Protein AF-A0A3N4K294-F1 (afdb_monomer_lite)

Secondary structure (DSSP, 8-state):
-PPTT-----TTS---------TTS------PPPPP-S--------S----PPPPHHHHHHHHTSTTGGG--SPPPPGGGSTTHHHHSSTTT-TT-

Sequence (96 aa):
MCKPGCLAITNSTGVYFGVPSDPTGIAQFLTLFPGHYQGQHAGGNVTHVGQPFSREALRAAVELAAPYNINMQEVPADENDMWAPSLADGGYDPFL

Organism: NCBI:txid1336337

InterPro domains:
  IPR015889 Intradiol ring-cleavage dioxygenase, core [SSF49482] (11-84)

pLDDT: mean 70.14, std 15.27, range [37.47, 93.94]

Radius of gyration: 16.06 Å; chains: 1; bounding box: 41×35×34 Å

Structure (mmCIF, N/CA/C/O backbone):
data_AF-A0A3N4K294-F1
#
_entry.id   AF-A0A3N4K294-F1
#
loop_
_atom_site.group_PDB
_atom_site.id
_atom_site.type_symbol
_atom_site.label_atom_id
_atom_site.label_alt_id
_atom_site.label_comp_id
_atom_site.label_asym_id
_atom_site.label_entity_id
_atom_site.label_seq_id
_atom_site.pdbx_PDB_ins_code
_atom_site.Cartn_x
_atom_site.Cartn_y
_atom_site.Cartn_z
_atom_site.occupancy
_atom_site.B_iso_or_equiv
_atom_site.auth_seq_id
_atom_site.auth_comp_id
_atom_site.auth_asym_id
_atom_site.auth_atom_id
_atom_site.pdbx_PDB_model_num
ATOM 1 N N . MET A 1 1 ? -16.682 21.801 -2.408 1.00 38.59 1 MET A N 1
ATOM 2 C CA . MET A 1 1 ? -17.059 20.564 -1.686 1.00 38.59 1 MET A CA 1
ATOM 3 C C . MET A 1 1 ? -16.852 19.371 -2.613 1.00 38.59 1 MET A C 1
ATOM 5 O O . MET A 1 1 ? -17.608 19.271 -3.572 1.00 38.59 1 MET A O 1
ATOM 9 N N . CYS A 1 2 ? -15.863 18.498 -2.382 1.00 42.03 2 CYS A N 1
ATOM 10 C CA . CYS A 1 2 ? -15.848 17.193 -3.064 1.00 42.03 2 CYS A CA 1
ATOM 11 C C . CYS A 1 2 ? -16.705 16.193 -2.265 1.00 42.03 2 CYS A C 1
ATOM 13 O O . CYS A 1 2 ? -16.740 16.262 -1.038 1.00 42.03 2 CYS A O 1
ATOM 15 N N . LYS A 1 3 ? -17.462 15.337 -2.960 1.00 37.47 3 LYS A N 1
ATOM 16 C CA . LYS A 1 3 ? -18.381 14.341 -2.375 1.00 37.47 3 LYS A CA 1
ATOM 17 C C . LYS A 1 3 ? -17.623 13.231 -1.611 1.00 37.47 3 LYS A C 1
ATOM 19 O O . LYS A 1 3 ? -16.428 13.061 -1.858 1.00 37.47 3 LYS A O 1
ATOM 24 N N . PRO A 1 4 ? -18.295 12.455 -0.731 1.00 42.47 4 PRO A N 1
ATOM 25 C CA . PRO A 1 4 ? -17.684 11.299 -0.069 1.00 42.47 4 PRO A CA 1
ATOM 26 C C . PRO A 1 4 ? -17.139 10.315 -1.115 1.00 42.47 4 PRO A C 1
ATOM 28 O O . PRO A 1 4 ? -17.837 10.015 -2.082 1.00 42.47 4 PRO A O 1
ATOM 31 N N . GLY A 1 5 ? -15.893 9.863 -0.951 1.00 46.22 5 GLY A N 1
ATOM 32 C CA . GLY A 1 5 ? -15.193 8.989 -1.909 1.00 46.22 5 GLY A CA 1
ATOM 33 C C . GLY A 1 5 ? -14.332 9.712 -2.954 1.00 46.22 5 GLY A C 1
ATOM 34 O O . GLY A 1 5 ? -13.737 9.070 -3.814 1.00 46.22 5 GLY A O 1
ATOM 35 N N . CYS A 1 6 ? -14.241 11.042 -2.898 1.00 40.38 6 CYS A N 1
ATOM 36 C CA . CYS A 1 6 ? -13.373 11.820 -3.777 1.00 40.38 6 CYS A CA 1
ATOM 37 C C . CYS A 1 6 ? -11.956 11.945 -3.193 1.00 40.38 6 CYS A C 1
ATOM 39 O O . CYS A 1 6 ? -11.780 12.425 -2.073 1.00 40.38 6 CYS A O 1
ATOM 41 N N . LEU A 1 7 ? -10.956 11.546 -3.987 1.00 46.00 7 LEU A N 1
ATOM 42 C CA . LEU A 1 7 ? -9.532 11.797 -3.762 1.00 46.00 7 LEU A CA 1
ATOM 43 C C . LEU A 1 7 ? -9.299 13.300 -3.530 1.00 46.00 7 LEU A C 1
ATOM 45 O O . LEU A 1 7 ? -9.411 14.110 -4.451 1.00 46.00 7 LEU A O 1
ATOM 49 N N . ALA A 1 8 ? -8.973 13.677 -2.296 1.00 45.28 8 ALA A N 1
ATOM 50 C CA . ALA A 1 8 ? -8.620 15.046 -1.956 1.00 45.28 8 ALA A CA 1
ATOM 51 C C . ALA A 1 8 ? -7.124 15.269 -2.219 1.00 45.28 8 ALA A C 1
ATOM 53 O O . ALA A 1 8 ? -6.313 15.225 -1.299 1.00 45.28 8 ALA A O 1
ATOM 54 N N . ILE A 1 9 ? -6.741 15.532 -3.475 1.00 44.88 9 ILE A N 1
ATOM 55 C CA . ILE A 1 9 ? -5.432 16.147 -3.745 1.00 44.88 9 ILE A CA 1
ATOM 56 C C . ILE A 1 9 ? -5.563 17.641 -3.444 1.00 44.88 9 ILE A C 1
ATOM 58 O O . ILE A 1 9 ? -5.855 18.449 -4.326 1.00 44.88 9 ILE A O 1
ATOM 62 N N . THR A 1 10 ? -5.381 18.032 -2.187 1.00 41.88 10 THR A N 1
ATOM 63 C CA . THR A 1 10 ? -5.203 19.445 -1.844 1.00 41.88 10 THR A CA 1
ATOM 64 C C . THR A 1 10 ? -3.716 19.773 -1.898 1.00 41.88 10 THR A C 1
ATOM 66 O O . THR A 1 10 ? -2.969 19.443 -0.989 1.00 41.88 10 THR A O 1
ATOM 69 N N . ASN A 1 11 ? -3.307 20.427 -2.986 1.00 45.25 11 ASN A N 1
ATOM 70 C CA . ASN A 1 11 ? -2.033 21.134 -3.134 1.00 45.25 11 ASN A CA 1
ATOM 71 C C . ASN A 1 11 ? -0.752 20.284 -2.925 1.00 45.25 11 ASN A C 1
ATOM 73 O O . ASN A 1 11 ? 0.046 20.552 -2.038 1.00 45.25 11 ASN A O 1
ATOM 77 N N . SER A 1 12 ? -0.510 19.291 -3.790 1.00 52.91 12 SER A N 1
ATOM 78 C CA . SER A 1 12 ? 0.797 18.614 -4.002 1.00 52.91 12 SER A CA 1
ATOM 79 C C . SER A 1 12 ? 1.497 17.912 -2.816 1.00 52.91 12 SER A C 1
ATOM 81 O O . SER A 1 12 ? 2.604 17.416 -2.993 1.00 52.91 12 SER A O 1
ATOM 83 N N . THR A 1 13 ? 0.898 17.817 -1.629 1.00 59.66 13 THR A N 1
ATOM 84 C CA . THR A 1 13 ? 1.606 17.415 -0.394 1.00 59.66 13 THR A CA 1
ATOM 85 C C . THR A 1 13 ? 1.564 15.923 -0.031 1.00 59.66 13 THR A C 1
ATOM 87 O O . THR A 1 13 ? 1.948 15.567 1.081 1.00 59.66 13 THR A O 1
ATOM 90 N N . GLY A 1 14 ? 1.158 15.030 -0.940 1.00 66.31 14 GLY A N 1
ATOM 91 C CA . GLY A 1 14 ? 1.219 13.572 -0.738 1.00 66.31 14 GLY A CA 1
ATOM 92 C C . GLY A 1 14 ? -0.093 12.839 -1.027 1.00 66.31 14 GLY A C 1
ATOM 93 O O . GLY A 1 14 ? -1.044 13.422 -1.548 1.00 66.31 14 GLY A O 1
ATOM 94 N N . VAL A 1 15 ? -0.129 11.543 -0.705 1.00 71.50 15 VAL A N 1
ATOM 95 C CA . VAL A 1 15 ? -1.301 10.670 -0.874 1.00 71.50 15 VAL A CA 1
ATOM 96 C C . VAL A 1 15 ? -1.989 10.502 0.485 1.00 71.50 15 VAL A C 1
ATOM 98 O O . VAL A 1 15 ? -1.448 9.844 1.368 1.00 71.50 15 VAL A O 1
ATOM 101 N N . TYR A 1 16 ? -3.174 11.096 0.654 1.00 76.25 16 TYR A N 1
ATOM 102 C CA . TYR A 1 16 ? -3.976 11.008 1.882 1.00 76.25 16 TYR A CA 1
ATOM 103 C C . TYR A 1 16 ? -5.402 10.547 1.570 1.00 76.25 16 TYR A C 1
ATOM 105 O O . TYR A 1 16 ? -6.019 11.019 0.612 1.00 76.25 16 TYR A O 1
ATOM 113 N N . PHE A 1 17 ? -5.946 9.667 2.415 1.00 74.06 17 PHE A N 1
ATOM 114 C CA . PHE A 1 17 ? -7.313 9.158 2.299 1.00 74.06 17 PHE A CA 1
ATOM 115 C C . PHE A 1 17 ? -8.065 9.307 3.622 1.00 74.06 17 PHE A C 1
ATOM 117 O O . PHE A 1 17 ? -7.560 8.942 4.679 1.00 74.06 17 PHE A O 1
ATOM 124 N N . GLY A 1 18 ? -9.299 9.806 3.551 1.00 81.38 18 GLY A N 1
ATOM 125 C CA . GLY A 1 18 ? -10.276 9.735 4.634 1.00 81.38 18 GLY A CA 1
ATOM 126 C C . GLY A 1 18 ? -11.535 9.064 4.103 1.00 81.38 18 GLY A C 1
ATOM 127 O O . GLY A 1 18 ? -12.277 9.683 3.339 1.00 81.38 18 GLY A O 1
ATOM 128 N N . VAL A 1 19 ? -11.752 7.798 4.463 1.00 81.06 19 VAL A N 1
ATOM 129 C CA . VAL A 1 19 ? -12.880 6.997 3.970 1.00 81.06 19 VAL A CA 1
ATOM 130 C C . VAL A 1 19 ? -13.717 6.523 5.158 1.00 81.06 19 VAL A C 1
ATOM 132 O O . VAL A 1 19 ? -13.187 5.804 6.004 1.00 81.06 19 VAL A O 1
ATOM 135 N N . PRO A 1 20 ? -14.999 6.922 5.260 1.00 83.31 20 PRO A N 1
ATOM 136 C CA . PRO A 1 20 ? -15.891 6.360 6.266 1.00 83.31 20 PRO A CA 1
ATOM 137 C C . PRO A 1 20 ? -16.151 4.882 5.958 1.00 83.31 20 PRO A C 1
ATOM 139 O O . PRO A 1 20 ? -16.267 4.5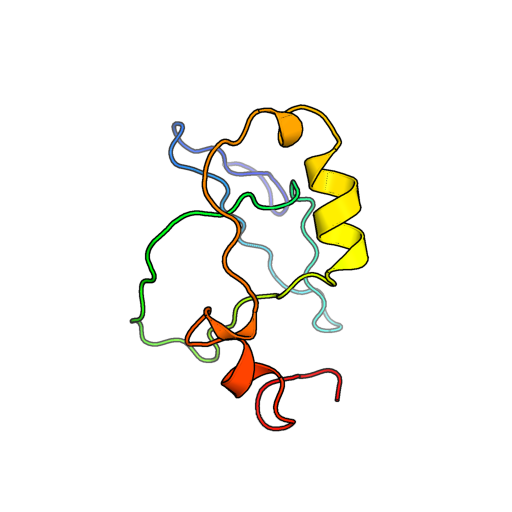04 4.791 1.00 83.31 20 PRO A O 1
ATOM 142 N N . SER A 1 21 ? -16.262 4.059 6.997 1.00 83.44 21 SER A N 1
ATOM 143 C CA . SER A 1 21 ? -16.669 2.667 6.842 1.00 83.44 21 SER A CA 1
ATOM 144 C C . SER A 1 21 ? -18.144 2.547 6.451 1.00 83.44 21 SER A C 1
ATOM 146 O O . SER A 1 21 ? -18.970 3.415 6.750 1.00 83.44 21 SER A O 1
ATOM 148 N N . ASP A 1 22 ? -18.476 1.454 5.771 1.00 88.12 22 ASP A N 1
ATOM 149 C CA . ASP A 1 22 ? -19.856 1.057 5.510 1.00 88.12 22 ASP A CA 1
ATOM 150 C C . ASP A 1 22 ? -20.518 0.431 6.767 1.00 88.12 22 ASP A C 1
ATOM 152 O O . ASP A 1 22 ? -19.855 0.237 7.791 1.00 88.12 22 ASP A O 1
ATOM 156 N N . PRO A 1 23 ? -21.824 0.092 6.736 1.00 93.94 23 PRO A N 1
ATOM 157 C CA . PRO A 1 23 ? -22.510 -0.530 7.874 1.00 93.94 23 PRO A CA 1
ATOM 158 C C . PRO A 1 23 ? -21.942 -1.887 8.322 1.00 93.94 23 PRO A C 1
ATOM 160 O O . PRO A 1 23 ? -22.293 -2.356 9.402 1.00 93.94 23 PRO A O 1
ATOM 163 N N . THR A 1 24 ? -21.096 -2.526 7.511 1.00 90.12 24 THR A N 1
ATOM 164 C CA . THR A 1 24 ? -20.394 -3.774 7.854 1.00 90.12 24 THR A CA 1
ATOM 165 C C . THR A 1 24 ? -18.997 -3.524 8.429 1.00 90.12 24 THR A C 1
ATOM 167 O O . THR A 1 24 ? -18.326 -4.468 8.836 1.00 90.12 24 THR A O 1
ATOM 170 N N . GLY A 1 25 ? -18.571 -2.258 8.513 1.00 83.75 25 GLY A N 1
ATOM 171 C CA . GLY A 1 25 ? -17.280 -1.848 9.061 1.00 83.75 25 GLY A CA 1
ATOM 172 C C . GLY A 1 25 ? -16.152 -1.776 8.031 1.00 83.75 25 GLY A C 1
ATOM 173 O O . GLY A 1 25 ? -15.011 -1.531 8.415 1.00 83.75 25 GLY A O 1
ATOM 174 N N . ILE A 1 26 ? -16.438 -1.949 6.738 1.00 83.19 26 ILE A N 1
ATOM 175 C CA . ILE A 1 26 ? -15.410 -1.982 5.692 1.00 83.19 26 ILE A CA 1
ATOM 176 C C . ILE A 1 26 ? -15.153 -0.568 5.163 1.00 83.19 26 ILE A C 1
ATOM 178 O O . ILE A 1 26 ? -16.081 0.147 4.790 1.00 83.19 26 ILE A O 1
ATOM 182 N N . ALA A 1 27 ? -13.880 -0.177 5.081 1.00 85.25 27 ALA A N 1
ATOM 183 C CA . ALA A 1 27 ? -13.428 1.013 4.362 1.00 85.25 27 ALA A CA 1
ATOM 184 C C . ALA A 1 27 ? -12.525 0.597 3.190 1.00 85.25 27 ALA A C 1
ATOM 186 O O . ALA A 1 27 ? -11.651 -0.253 3.349 1.00 85.25 27 ALA A O 1
ATOM 187 N N . GLN A 1 28 ? -12.735 1.187 2.010 1.00 83.81 28 GLN A N 1
ATOM 188 C CA . GLN A 1 28 ? -11.979 0.868 0.793 1.00 83.81 28 GLN A CA 1
ATOM 189 C C . GLN A 1 28 ? -11.403 2.135 0.163 1.00 83.81 28 GLN A C 1
ATOM 191 O O . GLN A 1 28 ? -12.093 3.144 0.027 1.00 83.81 28 GLN A O 1
ATOM 196 N N . PHE A 1 29 ? -10.148 2.071 -0.270 1.00 83.31 29 PHE A N 1
ATOM 197 C CA . PHE A 1 29 ? -9.491 3.140 -1.015 1.00 83.31 29 PHE A CA 1
ATOM 198 C C . PHE A 1 29 ? -8.604 2.546 -2.109 1.00 83.31 29 PHE A C 1
ATOM 200 O O . PHE A 1 29 ? -7.989 1.496 -1.932 1.00 83.31 29 PHE A O 1
ATOM 207 N N . LEU A 1 30 ? -8.545 3.225 -3.254 1.00 84.69 30 LEU A N 1
ATOM 208 C CA . LEU A 1 30 ? -7.627 2.892 -4.338 1.00 84.69 30 LEU A CA 1
ATOM 209 C C . LEU A 1 30 ? -6.340 3.697 -4.146 1.00 84.69 30 LEU A C 1
ATOM 211 O O . LEU A 1 30 ? -6.379 4.926 -4.181 1.00 84.69 30 LEU A O 1
ATOM 215 N N . THR A 1 31 ? -5.214 3.011 -3.963 1.00 84.06 31 THR A N 1
ATOM 216 C CA . THR A 1 31 ? -3.893 3.631 -3.795 1.00 84.06 31 THR A CA 1
ATOM 217 C C . THR A 1 31 ? -2.889 3.112 -4.821 1.00 84.06 31 THR A C 1
ATOM 219 O O . THR A 1 31 ? -3.109 2.096 -5.478 1.00 84.06 31 THR A O 1
ATOM 222 N N . LEU A 1 32 ? -1.770 3.824 -4.939 1.00 84.44 32 LEU A N 1
ATOM 223 C CA . LEU A 1 32 ? -0.545 3.318 -5.547 1.00 84.44 32 LEU A CA 1
ATOM 224 C C . LEU A 1 32 ? 0.235 2.496 -4.515 1.00 84.44 32 LEU A C 1
ATOM 226 O O . LEU A 1 32 ? 0.087 2.707 -3.307 1.00 84.44 32 LEU A O 1
ATOM 230 N N . PHE A 1 33 ? 1.080 1.584 -4.993 1.00 81.62 33 PHE A N 1
ATOM 231 C CA . PHE A 1 33 ? 2.003 0.863 -4.123 1.00 81.62 33 PHE A CA 1
ATOM 232 C C . PHE A 1 33 ? 2.996 1.860 -3.488 1.00 81.62 33 PHE A C 1
ATOM 234 O O . PHE A 1 33 ? 3.514 2.728 -4.201 1.00 81.62 33 PHE A O 1
ATOM 241 N N . PRO A 1 34 ? 3.241 1.812 -2.168 1.00 84.31 34 PRO A N 1
ATOM 242 C CA . PRO A 1 34 ? 4.147 2.754 -1.521 1.00 84.31 34 PRO A CA 1
ATOM 243 C C . PRO A 1 34 ? 5.607 2.474 -1.911 1.00 84.31 34 PRO A C 1
ATOM 245 O O . PRO A 1 34 ? 6.026 1.324 -1.989 1.00 84.31 34 PRO A O 1
ATOM 248 N N . GLY A 1 35 ? 6.386 3.532 -2.153 1.00 79.44 35 GLY A N 1
ATOM 249 C CA . GLY A 1 35 ? 7.850 3.437 -2.157 1.00 79.44 35 GLY A CA 1
ATOM 250 C C . GLY A 1 35 ? 8.404 3.445 -0.728 1.00 79.44 35 GLY A C 1
ATOM 251 O O . GLY A 1 35 ? 7.679 3.759 0.217 1.00 79.44 35 GLY A O 1
ATOM 252 N N . HIS A 1 36 ? 9.687 3.135 -0.562 1.00 79.75 36 HIS A N 1
ATOM 253 C CA . HIS A 1 36 ? 10.383 3.211 0.727 1.00 79.75 36 HIS A CA 1
ATOM 254 C C . HIS A 1 36 ? 11.043 4.576 0.949 1.00 79.75 36 HIS A C 1
ATOM 256 O O . HIS A 1 36 ? 11.300 5.306 -0.004 1.00 79.75 36 HIS A O 1
ATOM 262 N N . TYR A 1 37 ? 11.281 4.926 2.216 1.00 76.25 37 TYR A N 1
ATOM 263 C CA . TYR A 1 37 ? 12.072 6.080 2.647 1.00 76.25 37 TYR A CA 1
ATOM 264 C C . TYR A 1 37 ? 12.669 5.818 4.035 1.00 76.25 37 TYR A C 1
ATOM 266 O O . TYR A 1 37 ? 12.182 4.976 4.784 1.00 76.25 37 TYR A O 1
ATOM 274 N N . GLN A 1 38 ? 13.725 6.553 4.387 1.00 64.38 38 GLN A N 1
ATOM 275 C CA . GLN A 1 38 ? 14.374 6.452 5.695 1.00 64.38 38 GLN A CA 1
ATOM 276 C C . GLN A 1 38 ? 13.728 7.433 6.688 1.00 64.38 38 GLN A C 1
ATOM 278 O O . GLN A 1 38 ? 13.724 8.642 6.444 1.00 64.38 38 GLN A O 1
ATOM 283 N N . GLY A 1 39 ? 13.192 6.927 7.804 1.00 59.66 39 GLY A N 1
ATOM 284 C CA . GLY A 1 39 ? 12.612 7.727 8.894 1.00 59.66 39 GLY A CA 1
ATOM 285 C C . GLY A 1 39 ? 11.189 7.316 9.288 1.00 59.66 39 GLY A C 1
ATOM 286 O O . GLY A 1 39 ? 10.421 6.809 8.478 1.00 59.66 39 GLY A O 1
ATOM 287 N N . GLN A 1 40 ? 10.823 7.543 10.550 1.00 60.22 40 GLN A N 1
ATOM 288 C CA . GLN A 1 40 ? 9.551 7.111 11.135 1.00 60.22 40 GLN A CA 1
ATOM 289 C C . GLN A 1 40 ? 9.006 8.190 12.094 1.00 60.22 40 GLN A C 1
ATOM 291 O O . GLN A 1 40 ? 9.783 8.870 12.763 1.00 60.22 40 GLN A O 1
ATOM 296 N N . HIS A 1 41 ? 7.680 8.361 12.163 1.00 54.88 41 HIS A N 1
ATOM 297 C CA . HIS A 1 41 ? 7.014 9.319 13.060 1.00 54.88 41 HIS A CA 1
ATOM 298 C C . HIS A 1 41 ? 5.969 8.602 13.923 1.00 54.88 41 HIS A C 1
ATOM 300 O O . HIS A 1 41 ? 5.164 7.840 13.395 1.00 54.88 41 HIS A O 1
ATOM 306 N N . ALA A 1 42 ? 5.938 8.892 15.227 1.00 56.78 42 ALA A N 1
ATOM 307 C CA . ALA A 1 42 ? 4.953 8.356 16.168 1.00 56.78 42 ALA A CA 1
ATOM 308 C C . ALA A 1 42 ? 4.344 9.480 17.030 1.00 56.78 42 ALA A C 1
ATOM 310 O O . ALA A 1 42 ? 5.079 10.298 17.584 1.00 56.78 42 ALA A O 1
ATOM 311 N N . GLY A 1 43 ? 3.009 9.522 17.158 1.00 55.75 43 GLY A N 1
ATOM 312 C CA . GLY A 1 43 ? 2.302 10.432 18.074 1.00 55.75 43 GLY A CA 1
ATOM 313 C C . GLY A 1 43 ? 0.849 10.754 17.686 1.00 55.75 43 GLY A C 1
ATOM 314 O O . GLY A 1 43 ? 0.530 10.891 16.510 1.00 55.75 43 GLY A O 1
ATOM 315 N N . GLY A 1 44 ? -0.030 10.905 18.688 1.00 62.19 44 GLY A N 1
ATOM 316 C CA . GLY A 1 44 ? -1.442 11.305 18.539 1.00 62.19 44 GLY A CA 1
ATOM 317 C C . GLY A 1 44 ? -2.392 10.546 19.480 1.00 62.19 44 GLY A C 1
ATOM 318 O O . GLY A 1 44 ? -2.090 9.429 19.885 1.00 62.19 44 GLY A O 1
ATOM 319 N N . ASN A 1 45 ? -3.542 11.136 19.839 1.00 54.75 45 ASN A N 1
ATOM 320 C CA . ASN A 1 45 ? -4.609 10.436 20.576 1.00 54.75 45 ASN A CA 1
ATOM 321 C C . ASN A 1 45 ? -5.571 9.781 19.575 1.00 54.75 45 ASN A C 1
ATOM 323 O O . ASN A 1 45 ? -6.449 10.451 19.027 1.00 54.75 45 ASN A O 1
ATOM 327 N N . VAL A 1 46 ? -5.362 8.495 19.301 1.00 62.31 46 VAL A N 1
ATOM 328 C CA . VAL A 1 46 ? -6.062 7.727 18.263 1.00 62.31 46 VAL A CA 1
ATOM 329 C C . VAL A 1 46 ? -6.425 6.352 18.830 1.00 62.31 46 VAL A C 1
ATOM 331 O O . VAL A 1 46 ? -5.646 5.776 19.583 1.00 62.31 46 VAL A O 1
ATOM 334 N N . THR A 1 47 ? -7.602 5.821 18.482 1.00 73.38 47 THR A N 1
ATOM 335 C CA . THR A 1 47 ? -8.081 4.507 18.959 1.00 73.38 47 THR A CA 1
ATOM 336 C C . THR A 1 47 ? -7.217 3.343 18.479 1.00 73.38 47 THR A C 1
ATOM 338 O O . THR A 1 47 ? -7.061 2.362 19.197 1.00 73.38 47 THR A O 1
ATOM 341 N N . HIS A 1 48 ? -6.663 3.448 17.272 1.00 68.94 48 HIS A N 1
ATOM 342 C CA . HIS A 1 48 ? -5.690 2.520 16.716 1.00 68.94 48 HIS A CA 1
ATOM 343 C C . HIS A 1 48 ? -4.878 3.229 15.625 1.00 68.94 48 HIS A C 1
ATOM 345 O O . HIS A 1 48 ? -5.448 3.894 14.759 1.00 68.94 48 HIS A O 1
ATOM 351 N N . VAL A 1 49 ? -3.555 3.080 15.665 1.00 73.56 49 VAL A N 1
ATOM 352 C CA . VAL A 1 49 ? -2.639 3.494 14.595 1.00 73.56 49 VAL A CA 1
ATOM 353 C C . VAL A 1 49 ? -1.863 2.253 14.188 1.00 73.56 49 VAL A C 1
ATOM 355 O O . VAL A 1 49 ? -1.259 1.613 15.043 1.00 73.56 49 VAL A O 1
ATOM 358 N N . GLY A 1 50 ? -1.891 1.923 12.901 1.00 73.44 50 GLY A N 1
ATOM 359 C CA . GLY A 1 50 ? -1.196 0.768 12.341 1.00 73.44 50 GLY A CA 1
ATOM 360 C C . GLY A 1 50 ? -0.558 1.105 10.998 1.00 73.44 50 GLY A C 1
ATOM 361 O O . GLY A 1 50 ? -0.905 2.105 10.365 1.00 73.44 50 GLY A O 1
ATOM 362 N N . GLN A 1 51 ? 0.382 0.266 10.569 1.00 75.75 51 GLN A N 1
ATOM 363 C CA . GLN A 1 51 ? 1.068 0.370 9.282 1.00 75.75 51 GLN A CA 1
ATOM 364 C C . GLN A 1 51 ? 0.931 -0.973 8.548 1.00 75.75 51 GLN A C 1
ATOM 366 O O . GLN A 1 51 ? 1.272 -2.002 9.128 1.00 75.75 51 GLN A O 1
ATOM 371 N N . PRO A 1 52 ? 0.409 -1.009 7.307 1.00 76.06 52 PRO A N 1
ATOM 372 C CA . PRO A 1 52 ? 0.327 -2.250 6.547 1.00 76.06 52 PRO A CA 1
ATOM 373 C C . PRO A 1 52 ? 1.699 -2.628 5.977 1.00 76.06 52 PRO A C 1
ATOM 375 O O . PRO A 1 52 ? 2.359 -1.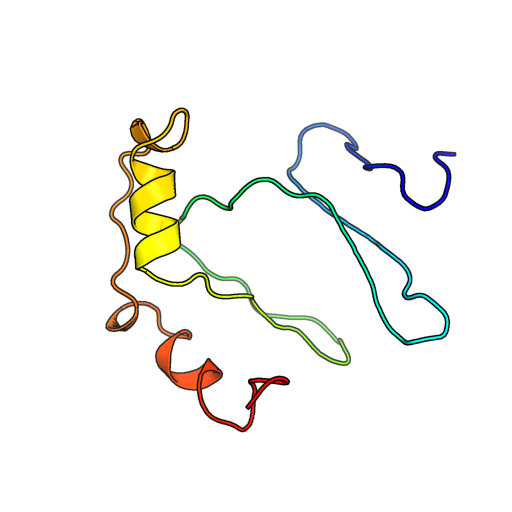804 5.344 1.00 76.06 52 PRO A O 1
ATOM 378 N N . PHE A 1 53 ? 2.083 -3.895 6.129 1.00 75.44 53 PHE A N 1
ATOM 379 C CA . PHE A 1 53 ? 3.285 -4.460 5.513 1.00 75.44 53 PHE A CA 1
ATOM 380 C C . PHE A 1 53 ? 2.922 -5.269 4.263 1.00 75.44 53 PHE A C 1
ATOM 382 O O . PHE A 1 53 ? 1.892 -5.945 4.209 1.00 75.44 53 PHE A O 1
ATOM 389 N N . SER A 1 54 ? 3.762 -5.184 3.230 1.00 78.81 54 SER A N 1
ATOM 390 C CA . SER A 1 54 ? 3.587 -5.941 1.985 1.00 78.81 54 SER A CA 1
ATOM 391 C C . SER A 1 54 ? 4.441 -7.201 1.994 1.00 78.81 54 SER A C 1
ATOM 393 O O . SER A 1 54 ? 5.552 -7.199 2.506 1.00 78.81 54 SER A O 1
ATOM 395 N N . ARG A 1 55 ? 3.949 -8.276 1.368 1.00 81.44 55 ARG A N 1
ATOM 396 C CA . ARG A 1 55 ? 4.745 -9.498 1.192 1.00 81.44 55 ARG A CA 1
ATOM 397 C C . ARG A 1 55 ? 5.956 -9.227 0.302 1.00 81.44 55 ARG A C 1
ATOM 399 O O . ARG A 1 55 ? 5.815 -8.600 -0.749 1.00 81.44 55 ARG A O 1
ATOM 406 N N . GLU A 1 56 ? 7.083 -9.832 0.653 1.00 80.25 56 GLU A N 1
ATOM 407 C CA . GLU A 1 56 ? 8.358 -9.690 -0.055 1.00 80.25 56 GLU A CA 1
ATOM 408 C C . GLU A 1 56 ? 8.251 -9.945 -1.567 1.00 80.25 56 GLU A C 1
ATOM 410 O O . GLU A 1 56 ? 8.694 -9.143 -2.385 1.00 80.25 56 GLU A O 1
ATOM 415 N N . ALA A 1 57 ? 7.557 -11.017 -1.961 1.00 84.38 57 ALA A N 1
ATOM 416 C CA . ALA A 1 57 ? 7.365 -11.350 -3.371 1.00 84.38 57 ALA A CA 1
ATOM 417 C C . ALA A 1 57 ? 6.577 -10.277 -4.153 1.00 84.38 57 ALA A C 1
ATOM 419 O O . ALA A 1 57 ? 6.831 -10.074 -5.340 1.00 84.38 57 ALA A O 1
ATOM 420 N N . LEU A 1 58 ? 5.625 -9.587 -3.509 1.00 85.38 58 LEU A N 1
ATOM 421 C CA . LEU A 1 58 ? 4.859 -8.507 -4.141 1.00 85.38 58 LEU A CA 1
ATOM 422 C C . LEU A 1 58 ? 5.722 -7.252 -4.298 1.00 85.38 58 LEU A C 1
ATOM 424 O O . LEU A 1 58 ? 5.720 -6.648 -5.368 1.00 85.38 58 LEU A O 1
ATOM 428 N N . ARG A 1 59 ? 6.483 -6.894 -3.258 1.00 86.88 59 ARG A N 1
ATOM 429 C CA . ARG A 1 59 ? 7.416 -5.762 -3.288 1.00 86.88 59 ARG A CA 1
ATOM 430 C C . ARG A 1 59 ? 8.460 -5.935 -4.391 1.00 86.88 59 ARG A C 1
ATOM 432 O O . ARG A 1 59 ? 8.578 -5.064 -5.249 1.00 86.88 59 ARG A O 1
ATOM 439 N N . ALA A 1 60 ? 9.123 -7.092 -4.435 1.00 86.44 60 ALA A N 1
ATOM 440 C CA . ALA A 1 60 ? 10.130 -7.405 -5.447 1.00 86.44 60 ALA A CA 1
ATOM 441 C C . ALA A 1 60 ? 9.574 -7.314 -6.882 1.00 86.44 60 ALA A C 1
ATOM 443 O O . ALA A 1 60 ? 10.245 -6.818 -7.784 1.00 86.44 60 ALA A O 1
ATOM 444 N N . ALA A 1 61 ? 8.330 -7.753 -7.105 1.00 89.38 61 ALA A N 1
ATOM 445 C CA . ALA A 1 61 ? 7.684 -7.630 -8.410 1.00 89.38 61 ALA A CA 1
ATOM 446 C C . ALA A 1 61 ? 7.402 -6.165 -8.796 1.00 89.38 61 ALA A C 1
ATOM 448 O O . ALA A 1 61 ? 7.570 -5.796 -9.959 1.00 89.38 61 ALA A O 1
ATOM 449 N N . VAL A 1 62 ? 6.989 -5.329 -7.836 1.00 89.50 62 VAL A N 1
ATOM 450 C CA . VAL A 1 62 ? 6.708 -3.903 -8.071 1.00 89.50 62 VAL A CA 1
ATOM 451 C C . VAL A 1 62 ? 7.988 -3.111 -8.334 1.00 89.50 62 VAL A C 1
ATOM 453 O O . VAL A 1 62 ? 7.992 -2.261 -9.221 1.00 89.50 62 VAL A O 1
ATOM 456 N N . GLU A 1 63 ? 9.084 -3.415 -7.639 1.00 87.31 63 GLU A N 1
ATOM 457 C CA . GLU A 1 63 ? 10.376 -2.732 -7.811 1.00 87.31 63 GLU A CA 1
ATOM 458 C C . GLU A 1 63 ? 10.980 -2.905 -9.213 1.00 87.31 63 GLU A C 1
ATOM 460 O O . GLU A 1 63 ? 11.747 -2.059 -9.664 1.00 87.31 63 GLU A O 1
ATOM 465 N N . LEU A 1 64 ? 10.590 -3.946 -9.955 1.00 90.25 64 LEU A N 1
ATOM 466 C CA . LEU A 1 64 ? 10.995 -4.128 -11.354 1.00 90.25 64 LEU A CA 1
ATOM 467 C C . LEU A 1 64 ? 10.202 -3.249 -12.337 1.00 90.25 64 LEU A C 1
ATOM 469 O O . LEU A 1 64 ? 10.631 -3.054 -13.479 1.00 90.25 64 LEU A O 1
ATOM 473 N N . ALA A 1 65 ? 9.052 -2.713 -11.924 1.00 90.75 65 ALA A N 1
ATOM 474 C CA . ALA A 1 65 ? 8.172 -1.919 -12.771 1.00 90.75 65 ALA A CA 1
ATOM 475 C C . ALA A 1 65 ? 8.458 -0.413 -12.648 1.00 90.75 65 ALA A C 1
ATOM 477 O O . ALA A 1 65 ? 8.775 0.108 -11.580 1.00 90.75 65 ALA A O 1
ATOM 478 N N . ALA A 1 66 ? 8.296 0.328 -13.746 1.00 87.44 66 ALA A N 1
ATOM 479 C CA . ALA A 1 66 ? 8.353 1.788 -13.702 1.00 87.44 66 ALA A CA 1
ATOM 480 C C . ALA A 1 66 ? 7.128 2.359 -12.951 1.00 87.44 66 ALA A C 1
ATOM 482 O O . ALA A 1 66 ? 6.020 1.857 -13.154 1.00 87.44 66 ALA A O 1
ATOM 483 N N . PRO A 1 67 ? 7.280 3.417 -12.126 1.00 88.19 67 PRO A N 1
ATOM 484 C CA . PRO A 1 67 ? 8.493 4.207 -11.876 1.00 88.19 67 PRO A CA 1
ATOM 485 C C . PRO A 1 67 ? 9.341 3.724 -10.679 1.00 88.19 67 PRO A C 1
ATOM 487 O O . PRO A 1 67 ? 10.247 4.433 -10.255 1.00 88.19 67 PRO A O 1
ATOM 490 N N . TYR A 1 68 ? 9.059 2.561 -10.093 1.00 87.69 68 TYR A N 1
ATOM 491 C CA . TYR A 1 68 ? 9.759 2.075 -8.895 1.00 87.69 68 TYR A CA 1
ATOM 492 C C . TYR A 1 68 ? 11.178 1.581 -9.200 1.00 87.69 68 TYR A C 1
ATOM 494 O O . TYR A 1 68 ? 12.073 1.733 -8.374 1.00 87.69 68 TYR A O 1
ATOM 502 N N . ASN A 1 69 ? 11.409 1.109 -10.425 1.00 88.06 69 ASN A N 1
ATOM 503 C CA . ASN A 1 69 ? 12.708 0.641 -10.915 1.00 88.06 69 ASN A CA 1
ATOM 504 C C . ASN A 1 69 ? 13.809 1.714 -11.038 1.00 88.06 69 ASN A C 1
ATOM 506 O O . ASN A 1 69 ? 14.947 1.377 -11.362 1.00 88.06 69 ASN A O 1
ATOM 510 N N . ILE A 1 70 ? 13.491 2.992 -10.804 1.00 89.94 70 ILE A N 1
ATOM 511 C CA . ILE A 1 70 ? 14.473 4.089 -10.738 1.00 89.94 70 ILE A CA 1
ATOM 512 C C . ILE A 1 70 ?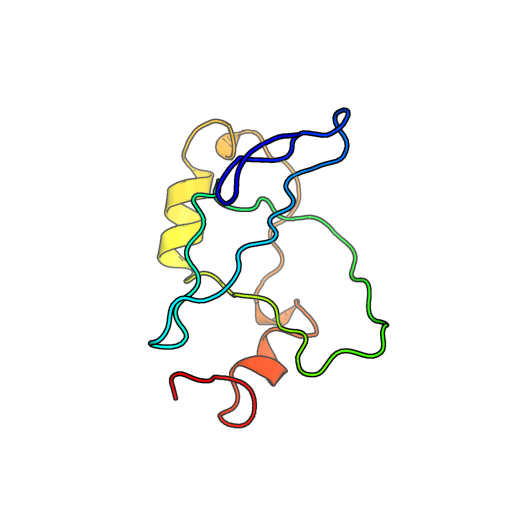 14.734 4.573 -9.306 1.00 89.94 70 ILE A C 1
ATOM 514 O O . ILE A 1 70 ? 15.508 5.513 -9.110 1.00 89.94 70 ILE A O 1
ATOM 518 N N . ASN A 1 71 ? 14.099 3.966 -8.298 1.00 84.81 71 ASN A N 1
ATOM 519 C CA . ASN A 1 71 ? 14.378 4.292 -6.906 1.00 84.81 71 ASN A CA 1
ATOM 520 C C . ASN A 1 71 ? 15.750 3.723 -6.502 1.00 84.81 71 ASN A C 1
ATOM 522 O O . ASN A 1 71 ? 15.961 2.517 -6.543 1.00 84.81 71 ASN A O 1
ATOM 526 N N . MET A 1 72 ? 16.686 4.597 -6.121 1.00 82.69 72 MET A N 1
ATOM 527 C CA . MET A 1 72 ? 18.056 4.224 -5.730 1.00 82.69 72 MET A CA 1
ATOM 528 C C . MET A 1 72 ? 18.240 4.085 -4.215 1.00 82.69 72 MET A C 1
ATOM 530 O O . MET A 1 72 ? 19.358 3.865 -3.752 1.00 82.69 72 MET A O 1
ATOM 534 N N . GLN A 1 73 ? 17.184 4.284 -3.423 1.00 80.81 73 GLN A N 1
ATOM 535 C CA . GLN A 1 73 ? 17.278 4.081 -1.983 1.00 80.81 73 GLN A CA 1
ATOM 536 C C . GLN A 1 73 ? 17.479 2.599 -1.670 1.00 80.81 73 GLN A C 1
ATOM 538 O O . GLN A 1 73 ? 16.873 1.734 -2.301 1.00 80.81 73 GLN A O 1
ATOM 543 N N . GLU A 1 74 ? 18.317 2.307 -0.678 1.00 80.19 74 GLU A N 1
ATOM 544 C CA . GLU A 1 74 ? 18.517 0.940 -0.211 1.00 80.19 74 GLU A CA 1
ATOM 545 C C . GLU A 1 74 ? 17.224 0.415 0.409 1.00 80.19 74 GLU A C 1
ATOM 547 O O . GLU A 1 74 ? 16.587 1.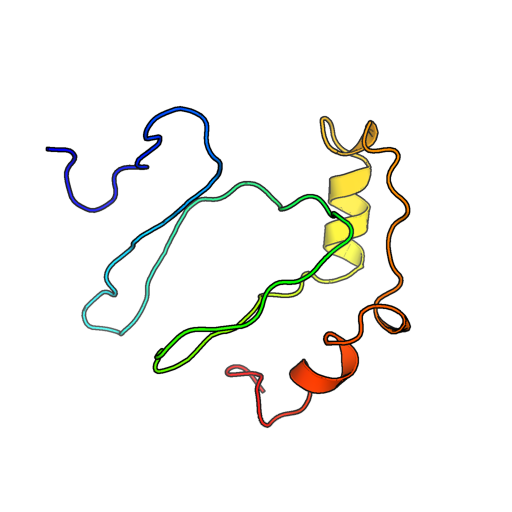092 1.220 1.00 80.19 74 GLU A O 1
ATOM 55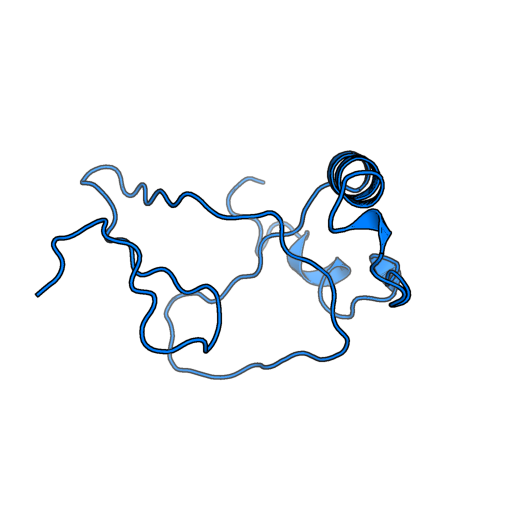2 N N . VAL A 1 75 ? 16.840 -0.786 -0.009 1.00 77.00 75 VAL A N 1
ATOM 553 C CA . VAL A 1 75 ? 15.735 -1.526 0.585 1.00 77.00 75 VAL A CA 1
ATOM 554 C C . VAL A 1 75 ? 16.168 -1.970 1.985 1.00 77.00 75 VAL A C 1
ATOM 556 O O . VAL A 1 75 ? 17.114 -2.753 2.095 1.00 77.00 75 VAL A O 1
ATOM 559 N N . PRO A 1 76 ? 15.490 -1.526 3.055 1.00 69.75 76 PRO A N 1
ATOM 560 C CA . PRO A 1 76 ? 15.714 -2.083 4.380 1.00 69.75 76 PRO A CA 1
ATOM 561 C C . PRO A 1 76 ? 15.250 -3.541 4.385 1.00 69.75 76 PRO A C 1
ATOM 563 O O . PRO A 1 76 ? 14.141 -3.833 3.944 1.00 69.75 76 PRO A O 1
ATOM 566 N N . ALA A 1 77 ? 16.077 -4.458 4.885 1.00 67.19 77 ALA A N 1
ATOM 567 C CA . ALA A 1 77 ? 15.592 -5.792 5.218 1.00 67.19 77 ALA A CA 1
ATOM 568 C C . ALA A 1 77 ? 14.532 -5.685 6.328 1.00 67.19 77 ALA A C 1
ATOM 570 O O . ALA A 1 77 ? 14.673 -4.834 7.207 1.00 67.19 77 ALA A O 1
ATOM 571 N N . ASP A 1 78 ? 13.516 -6.554 6.328 1.00 66.19 78 ASP A N 1
ATOM 572 C CA . ASP A 1 78 ? 12.453 -6.551 7.352 1.00 66.19 78 ASP A CA 1
ATOM 573 C C . ASP A 1 78 ? 13.031 -6.630 8.779 1.00 66.19 78 ASP A C 1
ATOM 575 O O . ASP A 1 78 ? 12.551 -5.986 9.703 1.00 66.19 78 ASP A O 1
ATOM 579 N N . GLU A 1 79 ? 14.127 -7.372 8.955 1.00 64.88 79 GLU A N 1
ATOM 580 C CA . GLU A 1 79 ? 14.877 -7.490 10.216 1.00 64.88 79 GLU A CA 1
ATOM 581 C C . GLU A 1 79 ? 15.573 -6.194 10.666 1.00 64.88 79 GLU A C 1
ATOM 583 O O . GLU A 1 79 ? 15.920 -6.045 11.838 1.00 64.88 79 GLU A O 1
ATOM 588 N N . ASN A 1 80 ? 15.772 -5.256 9.742 1.00 64.94 80 ASN A N 1
ATOM 589 C CA . ASN A 1 80 ? 16.373 -3.948 9.978 1.00 64.94 80 ASN A CA 1
ATOM 590 C C . ASN A 1 80 ? 15.314 -2.831 10.075 1.00 64.94 80 ASN A C 1
ATOM 592 O O . ASN A 1 80 ? 15.656 -1.682 10.364 1.00 64.94 80 ASN A O 1
ATOM 596 N N . ASP A 1 81 ? 14.033 -3.150 9.858 1.00 68.94 81 ASP A N 1
ATOM 597 C CA . ASP A 1 81 ? 12.921 -2.283 10.231 1.00 68.94 81 ASP A CA 1
ATOM 598 C C . ASP A 1 81 ? 12.571 -2.538 11.701 1.00 68.94 81 ASP A C 1
ATOM 600 O O . ASP A 1 81 ? 12.043 -3.582 12.071 1.00 68.94 81 ASP A O 1
ATOM 604 N N . MET A 1 82 ? 12.857 -1.561 12.560 1.00 65.69 82 MET A N 1
ATOM 605 C CA . MET A 1 82 ? 12.659 -1.640 14.011 1.00 65.69 82 MET A CA 1
ATOM 606 C C . MET A 1 82 ? 11.231 -2.042 14.442 1.00 65.69 82 MET A C 1
ATOM 608 O O . MET A 1 82 ? 11.052 -2.490 15.578 1.00 65.69 82 MET A O 1
ATOM 612 N N . TRP A 1 83 ? 10.218 -1.894 13.580 1.00 62.44 83 TRP A N 1
ATOM 613 C CA . TRP A 1 83 ? 8.820 -2.209 13.903 1.00 62.44 83 TRP A CA 1
ATOM 614 C C . TRP A 1 83 ? 8.206 -3.351 13.087 1.00 62.44 83 TRP A C 1
ATOM 616 O O . TRP A 1 83 ? 7.123 -3.813 13.449 1.00 62.44 83 TRP A O 1
ATOM 626 N N . ALA A 1 84 ? 8.883 -3.872 12.060 1.00 63.84 84 ALA A N 1
ATOM 627 C CA . ALA A 1 84 ? 8.378 -5.040 11.332 1.00 63.84 84 ALA A CA 1
ATOM 628 C C . ALA A 1 84 ? 8.356 -6.327 12.198 1.00 63.84 84 ALA A C 1
ATOM 630 O O . ALA A 1 84 ? 7.342 -7.029 12.181 1.00 63.84 84 ALA A O 1
ATOM 631 N N . PRO A 1 85 ? 9.375 -6.629 13.036 1.00 60.66 85 PRO A N 1
ATOM 632 C CA . PRO A 1 85 ? 9.380 -7.836 13.868 1.00 60.66 85 PRO A CA 1
ATOM 633 C C . PRO A 1 85 ? 8.343 -7.853 15.001 1.00 60.66 85 PRO A C 1
ATOM 635 O O . PRO A 1 85 ? 7.962 -8.929 15.451 1.00 60.66 85 PRO A O 1
ATOM 638 N N . SER A 1 86 ? 7.905 -6.692 15.502 1.00 58.59 86 SER A N 1
ATOM 639 C CA . SER A 1 86 ? 7.040 -6.586 16.692 1.00 58.59 86 SER A CA 1
ATOM 640 C C . SER A 1 86 ? 5.544 -6.477 16.383 1.00 58.59 86 SER A C 1
ATOM 642 O O . SER A 1 86 ? 4.729 -6.708 17.276 1.00 58.59 86 SER A O 1
ATOM 644 N N . LEU A 1 87 ? 5.172 -6.155 15.139 1.00 54.84 87 LEU A N 1
ATOM 645 C CA . LEU A 1 87 ? 3.776 -6.005 14.701 1.00 54.84 87 LEU A CA 1
ATOM 646 C C . LEU A 1 87 ? 3.206 -7.257 14.013 1.00 54.84 87 LEU A C 1
ATOM 648 O O . LEU A 1 87 ? 1.993 -7.360 13.864 1.00 54.84 87 LEU A O 1
ATOM 652 N N . ALA A 1 88 ? 4.059 -8.209 13.624 1.00 53.59 88 ALA A N 1
ATOM 653 C CA . ALA A 1 88 ? 3.642 -9.519 13.114 1.00 53.59 88 ALA A CA 1
ATOM 654 C C . ALA A 1 88 ? 3.259 -10.515 14.231 1.00 53.59 88 ALA A C 1
ATOM 656 O O . ALA A 1 88 ? 2.843 -11.636 13.941 1.00 53.59 88 ALA A O 1
ATOM 657 N N . ASP A 1 89 ? 3.422 -10.134 15.504 1.00 55.00 89 ASP A N 1
ATOM 658 C CA . ASP A 1 89 ? 2.946 -10.918 16.644 1.00 55.00 89 ASP A CA 1
ATOM 659 C C . ASP A 1 89 ? 1.420 -10.775 16.793 1.00 55.00 89 ASP A C 1
ATOM 661 O O . ASP A 1 89 ? 0.846 -9.713 16.526 1.00 55.00 89 ASP A O 1
ATOM 665 N N . GLY A 1 90 ? 0.747 -11.831 17.256 1.00 53.81 90 GLY A N 1
ATOM 666 C CA . GLY A 1 90 ? -0.721 -11.961 17.257 1.00 53.81 90 GLY A CA 1
ATOM 667 C C . GLY A 1 90 ? -1.481 -10.939 18.119 1.00 53.81 90 GLY A C 1
ATOM 668 O O . GLY A 1 90 ? -2.704 -10.971 18.183 1.00 53.81 90 GLY A O 1
ATOM 669 N N . GLY A 1 91 ? -0.777 -10.031 18.801 1.00 58.00 91 GLY A N 1
ATOM 670 C CA . GLY A 1 91 ? -1.373 -8.902 19.516 1.00 58.00 91 GLY A CA 1
ATOM 671 C C . GLY A 1 91 ? -1.723 -7.699 18.630 1.00 58.00 91 GLY A C 1
ATOM 672 O O . GLY A 1 91 ? -2.492 -6.845 19.073 1.00 58.00 91 GLY A O 1
ATOM 673 N N . TYR A 1 92 ? -1.171 -7.615 17.412 1.00 55.28 92 TYR A N 1
ATOM 674 C CA . TYR A 1 92 ? -1.320 -6.454 16.521 1.00 55.28 92 TYR A CA 1
ATOM 675 C C . TYR A 1 92 ? -1.874 -6.787 15.131 1.00 55.28 92 TYR A C 1
ATOM 677 O O . TYR A 1 92 ? -2.396 -5.882 14.478 1.00 55.28 92 TYR A O 1
ATOM 685 N N . ASP A 1 93 ? -1.807 -8.048 14.695 1.00 58.53 93 ASP A N 1
ATOM 686 C CA . ASP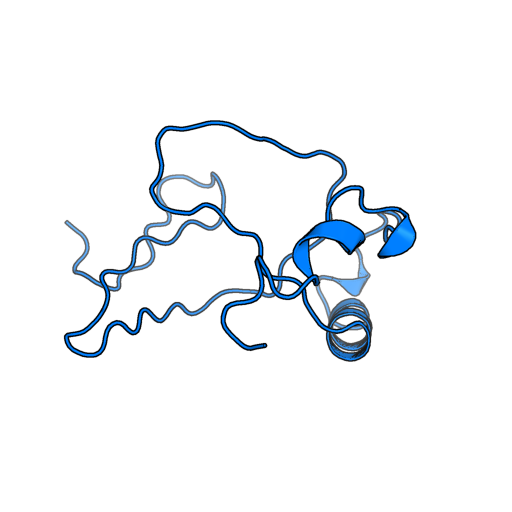 A 1 93 ? -2.403 -8.498 13.435 1.00 58.53 93 ASP A CA 1
ATOM 687 C C . ASP A 1 93 ? -3.906 -8.802 13.618 1.00 58.53 93 ASP A C 1
ATOM 689 O O . ASP A 1 93 ? -4.258 -9.750 14.320 1.00 58.53 93 ASP A O 1
ATOM 693 N N . PRO A 1 94 ? -4.823 -8.039 12.996 1.00 57.56 94 PRO A N 1
ATOM 694 C CA . PRO A 1 94 ? -6.259 -8.302 13.077 1.00 57.56 94 PRO A CA 1
ATOM 695 C C . PRO A 1 94 ? -6.720 -9.509 12.236 1.00 57.56 94 PRO A C 1
ATOM 697 O O . PRO A 1 94 ? -7.922 -9.788 12.195 1.00 57.56 94 PRO A O 1
ATOM 700 N N . PHE A 1 95 ? -5.808 -10.188 11.531 1.00 53.44 95 PHE A N 1
ATOM 701 C CA . PHE A 1 95 ? -6.087 -11.335 10.665 1.00 53.44 95 PHE A CA 1
ATOM 702 C C . PHE A 1 95 ? -5.376 -12.635 11.088 1.00 53.44 95 PHE A C 1
ATOM 704 O O . PHE A 1 95 ? -5.506 -13.632 10.368 1.00 53.44 95 PHE A O 1
ATOM 711 N N . LEU A 1 96 ? -4.664 -12.636 12.223 1.00 49.28 96 LEU A N 1
ATOM 712 C CA . LEU A 1 96 ? -4.161 -13.846 12.894 1.00 49.28 96 LEU A CA 1
ATOM 713 C C . LEU A 1 96 ? -5.155 -14.383 13.933 1.00 49.28 96 LEU A C 1
ATOM 715 O O . LEU A 1 96 ? -5.846 -13.576 14.594 1.00 49.28 96 LEU A O 1
#

Foldseek 3Di:
DDDAQDFPPDDPPDGDDDHDADPVRDTDDDDDDDDDDDDDDDDDDDPDDDDDDDDPVVVVVVCVDPPNVPDPDDDDDLVRPPCSVPCPPPVNDPVD